Protein AF-A0A963ZUI2-F1 (afdb_monomer_lite)

Sequence (153 aa):
MGLMIVPIVAVEQRKKSKARKFQANFLKLAAERQLKIVQCDKWRFHAIGLDPAAKKLFYLKDKNGQQQEALIDLTKVKSCKAVNINRTAAENRKIIDRLALAFTTGEQAEKERQLEFYNAQEYPSLTEELGLLDKWQKLVSEQLKTASGVKSK

Secondary structure (DSSP, 8-state):
-------THHHHHHHHHHHHHHHHHHHHHHHHTT---SEEEEETTEEEEEETTTTEEEEEEEETTEEEEEEEETTSEEEEEEEEEEEE-GGG-EEEEEEEEEEEESSTT---EEEEEEETTT-S---SHHHHHHHHHHHHHHHHHHHH-S---

Structure (mmCIF, N/CA/C/O backbone):
data_AF-A0A963ZUI2-F1
#
_entry.id   AF-A0A963ZUI2-F1
#
loop_
_atom_site.group_PDB
_atom_site.id
_atom_site.type_symbol
_atom_site.label_atom_id
_atom_site.label_alt_id
_atom_site.label_comp_id
_atom_site.label_asym_id
_atom_site.label_entity_id
_atom_site.label_seq_id
_atom_site.pdbx_PDB_ins_code
_atom_site.Cartn_x
_atom_site.Cartn_y
_atom_site.Cartn_z
_atom_site.occupancy
_atom_site.B_iso_or_equiv
_atom_site.auth_seq_id
_atom_site.auth_comp_id
_atom_site.auth_asym_id
_atom_site.auth_atom_id
_atom_site.pdbx_PDB_model_num
ATOM 1 N N . MET A 1 1 ? 12.374 -28.700 -42.439 1.00 45.69 1 MET A N 1
ATOM 2 C CA . MET A 1 1 ? 12.344 -27.368 -41.795 1.00 45.69 1 MET A CA 1
ATOM 3 C C . MET A 1 1 ? 10.946 -27.146 -41.226 1.00 45.69 1 MET A C 1
ATOM 5 O O . MET A 1 1 ? 10.044 -26.817 -41.982 1.00 45.69 1 MET A O 1
ATOM 9 N N . GLY A 1 2 ? 10.721 -27.446 -39.943 1.00 53.62 2 GLY A N 1
ATOM 10 C CA . GLY A 1 2 ? 9.409 -27.284 -39.304 1.00 53.62 2 GLY A CA 1
ATOM 11 C C . GLY A 1 2 ? 9.240 -25.871 -38.749 1.00 53.62 2 GLY A C 1
ATOM 12 O O . GLY A 1 2 ? 9.974 -25.478 -37.847 1.00 53.62 2 GLY A O 1
ATOM 13 N N . LEU A 1 3 ? 8.286 -25.109 -39.282 1.00 51.53 3 LEU A N 1
ATOM 14 C CA . LEU A 1 3 ? 7.872 -23.814 -38.738 1.00 51.53 3 LEU A CA 1
ATOM 15 C C . LEU A 1 3 ? 6.975 -24.048 -37.514 1.00 51.53 3 LEU A C 1
ATOM 17 O O . LEU A 1 3 ? 5.794 -24.356 -37.651 1.00 51.53 3 LEU A O 1
ATOM 21 N N . MET A 1 4 ? 7.523 -23.899 -36.306 1.00 52.53 4 MET A N 1
ATOM 22 C CA . MET A 1 4 ? 6.710 -23.801 -35.091 1.00 52.53 4 MET A CA 1
ATOM 23 C C . MET A 1 4 ? 6.131 -22.388 -34.972 1.00 52.53 4 MET A C 1
ATOM 25 O O . MET A 1 4 ? 6.731 -21.499 -34.371 1.00 52.53 4 MET A O 1
ATOM 29 N N . ILE A 1 5 ? 4.941 -22.181 -35.535 1.00 58.47 5 ILE A N 1
ATOM 30 C CA . ILE A 1 5 ? 4.130 -20.990 -35.271 1.00 58.47 5 ILE A CA 1
ATOM 31 C C . ILE A 1 5 ? 3.422 -21.226 -33.935 1.00 58.47 5 ILE A C 1
ATOM 33 O O . ILE A 1 5 ? 2.363 -21.847 -33.874 1.00 58.47 5 ILE A O 1
ATOM 37 N N . VAL A 1 6 ? 4.027 -20.779 -32.833 1.00 58.50 6 VAL A N 1
ATOM 38 C CA . VAL A 1 6 ? 3.338 -20.763 -31.536 1.00 58.50 6 VAL A CA 1
ATOM 39 C C . VAL A 1 6 ? 2.168 -19.777 -31.652 1.00 58.50 6 VAL A C 1
ATOM 41 O O . VAL A 1 6 ? 2.405 -18.601 -31.938 1.00 58.50 6 VAL A O 1
ATOM 44 N N . PRO A 1 7 ? 0.906 -20.198 -31.446 1.00 57.34 7 PRO A N 1
ATOM 45 C CA . PRO A 1 7 ? -0.223 -19.305 -31.621 1.00 57.34 7 PRO A CA 1
ATOM 46 C C . PRO A 1 7 ? -0.192 -18.258 -30.507 1.00 57.34 7 PRO A C 1
ATOM 48 O O . PRO A 1 7 ? -0.258 -18.579 -29.318 1.00 57.34 7 PRO A O 1
ATOM 51 N N . ILE A 1 8 ? -0.129 -16.988 -30.905 1.00 58.56 8 ILE A N 1
ATOM 52 C CA . ILE A 1 8 ? -0.158 -15.792 -30.042 1.00 58.56 8 ILE A CA 1
ATOM 53 C C . ILE A 1 8 ? -1.315 -15.861 -29.017 1.00 58.56 8 ILE A C 1
ATOM 55 O O . ILE A 1 8 ? -1.199 -15.385 -27.887 1.00 58.56 8 ILE A O 1
ATOM 59 N N . VAL A 1 9 ? -2.388 -16.578 -29.362 1.00 56.22 9 VAL A N 1
ATOM 60 C CA . VAL A 1 9 ? -3.570 -16.852 -28.532 1.00 56.22 9 VAL A CA 1
ATOM 61 C C . VAL A 1 9 ? -3.236 -17.522 -27.183 1.00 56.22 9 VAL A C 1
ATOM 63 O O . VAL A 1 9 ? -3.869 -17.223 -26.168 1.00 56.22 9 VAL A O 1
ATOM 66 N N . ALA A 1 10 ? -2.214 -18.385 -27.112 1.00 56.34 10 ALA A N 1
ATOM 67 C CA . ALA A 1 10 ? -1.871 -19.106 -25.879 1.00 56.34 10 ALA A CA 1
ATOM 68 C C . ALA A 1 10 ? -1.250 -18.198 -24.798 1.00 56.34 10 ALA A C 1
ATOM 70 O O . ALA A 1 10 ? -1.402 -18.448 -23.597 1.00 56.34 10 ALA A O 1
ATOM 71 N N . VAL A 1 11 ? -0.565 -17.123 -25.199 1.00 58.69 11 VAL A N 1
ATOM 72 C CA . VAL A 1 11 ? 0.079 -16.180 -24.269 1.00 58.69 11 VAL A CA 1
ATOM 73 C C . VAL A 1 11 ? -0.968 -15.314 -23.565 1.00 58.69 11 VAL A C 1
ATOM 75 O O . VAL A 1 11 ? -0.862 -15.068 -22.360 1.00 58.69 11 VAL A O 1
ATOM 78 N N . GLU A 1 12 ? -2.019 -14.904 -24.274 1.00 55.28 12 GLU A N 1
ATOM 79 C CA . GLU A 1 12 ? -3.083 -14.073 -23.705 1.00 55.28 12 GLU A CA 1
ATOM 80 C C . GLU A 1 12 ? -3.934 -14.816 -22.673 1.00 55.28 12 GLU A C 1
ATOM 82 O O . GLU A 1 12 ? -4.252 -14.272 -21.610 1.00 55.28 12 GLU A O 1
ATOM 87 N N . GLN A 1 13 ? -4.256 -16.086 -22.935 1.00 58.03 13 GLN A N 1
ATOM 88 C CA . GLN A 1 13 ? -5.009 -16.916 -21.991 1.00 58.03 13 GLN A CA 1
ATOM 89 C C . GLN A 1 13 ? -4.223 -17.153 -20.695 1.00 58.03 13 GLN A C 1
ATOM 91 O O . GLN A 1 13 ? -4.776 -17.051 -19.596 1.00 58.03 13 GLN A O 1
ATOM 96 N N . ARG A 1 14 ? -2.906 -17.381 -20.799 1.00 58.38 14 ARG A N 1
ATOM 97 C CA . ARG A 1 14 ? -2.018 -17.539 -19.635 1.00 58.38 14 ARG A CA 1
ATOM 98 C C . ARG A 1 14 ? -1.924 -16.258 -18.805 1.00 58.38 14 ARG A C 1
ATOM 100 O O . ARG A 1 14 ? -1.975 -16.337 -17.578 1.00 58.38 14 ARG A O 1
ATOM 107 N N . LYS A 1 15 ? -1.839 -15.082 -19.443 1.00 59.50 15 LYS A N 1
ATOM 108 C CA . LYS A 1 15 ? -1.843 -13.776 -18.754 1.00 59.50 15 LYS A CA 1
ATOM 109 C C . LYS A 1 15 ? -3.156 -13.539 -18.001 1.00 59.50 15 LYS A C 1
ATOM 111 O O . LYS A 1 15 ? -3.123 -13.216 -16.814 1.00 59.50 15 LYS A O 1
ATOM 116 N N . LYS A 1 16 ? -4.303 -13.789 -18.646 1.00 61.75 16 LYS A N 1
ATOM 117 C CA . LYS A 1 16 ? -5.635 -13.680 -18.021 1.00 61.75 16 LYS A CA 1
ATOM 118 C C . LYS A 1 16 ? -5.798 -14.665 -16.855 1.00 61.75 16 LYS A C 1
ATOM 120 O O . LYS A 1 16 ? -6.296 -14.279 -15.803 1.00 61.75 16 LYS A O 1
ATOM 125 N N . SER A 1 17 ? -5.325 -15.905 -16.998 1.00 72.62 17 SER A N 1
ATOM 126 C CA . SER A 1 17 ? -5.356 -16.911 -15.925 1.00 72.62 17 SER A CA 1
ATOM 127 C C . SER A 1 17 ? -4.494 -16.504 -14.724 1.00 72.62 17 SER A C 1
ATOM 129 O O . SER A 1 17 ? -4.976 -16.527 -13.595 1.00 72.62 17 SER A O 1
ATOM 131 N N . LYS A 1 18 ? -3.252 -16.045 -14.945 1.00 71.44 18 LYS A N 1
ATOM 132 C CA . LYS A 1 18 ? -2.377 -15.548 -13.866 1.00 71.44 18 LYS A CA 1
ATOM 133 C C . LYS A 1 18 ? -2.972 -14.335 -13.153 1.00 71.44 18 LYS A C 1
ATOM 135 O O . LYS A 1 18 ? -2.933 -14.268 -11.928 1.00 71.44 18 LYS A O 1
ATOM 140 N N . ALA A 1 19 ? -3.551 -13.396 -13.902 1.00 74.56 19 ALA A N 1
ATOM 141 C CA . ALA A 1 19 ? -4.159 -12.210 -13.317 1.00 74.56 19 ALA A CA 1
ATOM 142 C C . ALA A 1 19 ? -5.341 -12.555 -12.399 1.00 74.56 19 ALA A C 1
ATOM 144 O O . ALA A 1 19 ? -5.376 -12.064 -11.270 1.00 74.56 19 ALA A O 1
ATOM 145 N N . ARG A 1 20 ? -6.231 -13.450 -12.856 1.00 79.44 20 ARG A N 1
ATOM 146 C CA . ARG A 1 20 ? -7.362 -13.971 -12.072 1.00 79.44 20 ARG A CA 1
ATOM 147 C C . ARG A 1 20 ? -6.900 -14.766 -10.852 1.00 79.44 20 ARG A C 1
ATOM 149 O O . ARG A 1 20 ? -7.447 -14.570 -9.777 1.00 79.44 20 ARG A O 1
ATOM 156 N N . LYS A 1 21 ? -5.872 -15.614 -10.993 1.00 85.19 21 LYS A N 1
ATOM 157 C CA . LYS A 1 21 ? -5.296 -16.384 -9.875 1.00 85.19 21 LYS A CA 1
ATOM 158 C C . LYS A 1 21 ? -4.752 -15.477 -8.777 1.00 85.19 21 LYS A C 1
ATOM 160 O O . LYS A 1 21 ? -5.063 -15.696 -7.617 1.00 85.19 21 LYS A O 1
ATOM 165 N N . PHE A 1 22 ? -3.999 -14.441 -9.142 1.00 87.00 22 PHE A N 1
ATOM 166 C CA . PHE A 1 22 ? -3.496 -13.471 -8.170 1.00 87.00 22 PHE A CA 1
ATOM 167 C C . PHE A 1 22 ? -4.642 -12.742 -7.454 1.00 87.00 22 PHE A C 1
ATOM 169 O O . PHE A 1 22 ? -4.614 -12.611 -6.238 1.00 87.00 22 PHE A O 1
ATOM 176 N N . GLN A 1 23 ? -5.671 -12.299 -8.185 1.00 87.50 23 GLN A N 1
ATOM 177 C CA . GLN A 1 23 ? -6.818 -11.620 -7.575 1.00 87.50 23 GLN A CA 1
ATOM 178 C C . GLN A 1 23 ? -7.605 -12.554 -6.646 1.00 87.50 23 GLN A C 1
ATOM 180 O O . GLN A 1 23 ? -7.964 -12.158 -5.541 1.00 87.50 23 GLN A O 1
ATOM 185 N N . ALA A 1 24 ? -7.836 -13.799 -7.065 1.00 89.38 24 ALA A N 1
ATOM 186 C CA . ALA A 1 24 ? -8.474 -14.810 -6.230 1.00 89.38 24 ALA A CA 1
ATOM 187 C C . ALA A 1 24 ? -7.649 -15.095 -4.967 1.00 89.38 24 ALA A C 1
ATOM 189 O O . ALA A 1 24 ? -8.215 -15.173 -3.884 1.00 89.38 24 ALA A O 1
ATOM 190 N N . ASN A 1 25 ? -6.320 -15.184 -5.089 1.00 91.44 25 ASN A N 1
ATOM 191 C CA . ASN A 1 25 ? -5.417 -15.349 -3.952 1.00 91.44 25 ASN A CA 1
ATOM 192 C C . ASN A 1 25 ? -5.493 -14.153 -2.989 1.00 91.44 25 ASN A C 1
ATOM 194 O O . ASN A 1 25 ? -5.663 -14.341 -1.792 1.00 91.44 25 ASN A O 1
ATOM 198 N N . PHE A 1 26 ? -5.458 -12.925 -3.511 1.00 93.88 26 PHE A N 1
ATOM 199 C CA . PHE A 1 26 ? -5.607 -11.709 -2.711 1.00 93.88 26 PHE A CA 1
ATOM 200 C C . PHE A 1 26 ? -6.921 -11.693 -1.918 1.00 93.88 26 PHE A C 1
ATOM 202 O O . PHE A 1 26 ? -6.911 -11.471 -0.709 1.00 93.88 26 PHE A O 1
ATOM 209 N N . LEU A 1 27 ? -8.049 -11.972 -2.580 1.00 93.25 27 LEU A N 1
ATOM 210 C CA . LEU A 1 27 ? -9.358 -12.009 -1.923 1.00 93.25 27 LEU A CA 1
ATOM 211 C C . LEU A 1 27 ? -9.470 -13.166 -0.924 1.00 93.25 27 LEU A C 1
ATOM 213 O O . LEU A 1 27 ? -10.071 -12.989 0.132 1.00 93.25 27 LEU A O 1
ATOM 217 N N . LYS A 1 28 ? -8.865 -14.323 -1.220 1.00 94.12 28 LYS A N 1
ATOM 218 C CA . LYS A 1 28 ? -8.791 -15.460 -0.294 1.00 94.12 28 LYS A CA 1
ATOM 219 C C . LYS A 1 28 ? -8.043 -15.079 0.983 1.00 94.12 28 LYS A C 1
ATOM 221 O O . LYS A 1 28 ? -8.590 -15.258 2.063 1.00 94.12 28 LYS A O 1
ATOM 226 N N . LEU A 1 29 ? -6.849 -14.498 0.864 1.00 94.31 29 LEU A N 1
ATOM 227 C CA . LEU A 1 29 ? -6.044 -14.054 2.010 1.00 94.31 29 LEU A CA 1
ATOM 228 C C . LEU A 1 29 ? -6.759 -12.963 2.818 1.00 94.31 29 LEU A C 1
ATOM 230 O O . LEU A 1 29 ? -6.734 -12.972 4.048 1.00 94.31 29 LEU A O 1
ATOM 234 N N . ALA A 1 30 ? -7.454 -12.043 2.143 1.00 93.62 30 ALA A N 1
ATOM 235 C CA . ALA A 1 30 ? -8.279 -11.048 2.818 1.00 93.62 30 ALA A CA 1
ATOM 236 C C . ALA A 1 30 ? -9.429 -11.703 3.608 1.00 93.62 30 ALA A C 1
ATOM 238 O O . ALA A 1 30 ? -9.651 -11.361 4.770 1.00 93.62 30 ALA A O 1
ATOM 239 N N . ALA A 1 31 ? -10.118 -12.680 3.012 1.00 93.25 31 ALA A N 1
ATOM 240 C CA . ALA A 1 31 ? -11.209 -13.410 3.653 1.00 93.25 31 ALA A CA 1
ATOM 241 C C . ALA A 1 31 ? -10.732 -14.279 4.830 1.00 93.25 31 ALA A C 1
ATOM 243 O O . ALA A 1 31 ? -11.400 -14.319 5.861 1.00 93.25 31 ALA A O 1
ATOM 244 N N . GLU A 1 32 ? -9.556 -14.910 4.730 1.00 94.38 32 GLU A N 1
ATOM 245 C CA . GLU A 1 32 ? -8.907 -15.636 5.837 1.00 94.38 32 GLU A CA 1
ATOM 246 C C . GLU A 1 32 ? -8.630 -14.712 7.036 1.00 94.38 32 GLU A C 1
ATOM 248 O O . GLU A 1 32 ? -8.694 -15.134 8.190 1.00 94.38 32 GLU A O 1
ATOM 253 N N . ARG A 1 33 ? -8.410 -13.418 6.775 1.00 93.06 33 ARG A N 1
ATOM 254 C CA . ARG A 1 33 ? -8.271 -12.355 7.785 1.00 93.06 33 ARG A CA 1
ATOM 255 C C . ARG A 1 33 ? -9.604 -11.706 8.179 1.00 93.06 33 ARG A C 1
ATOM 257 O O . ARG A 1 33 ? -9.600 -10.674 8.850 1.00 93.06 33 ARG A O 1
ATOM 264 N N . GLN A 1 34 ? -10.723 -12.309 7.775 1.00 93.94 34 GLN A N 1
ATOM 265 C CA . GLN A 1 34 ? -12.095 -11.860 8.028 1.00 93.94 34 GLN A CA 1
ATOM 266 C C . GLN A 1 34 ? -12.401 -10.459 7.476 1.00 93.94 34 GLN A C 1
ATOM 268 O O . GLN A 1 34 ? -13.236 -9.738 8.021 1.00 93.94 34 GLN A O 1
ATOM 273 N N . LEU A 1 35 ? -11.729 -10.063 6.392 1.00 93.62 35 LEU A N 1
ATOM 274 C CA . LEU A 1 35 ? -11.964 -8.788 5.721 1.00 93.62 35 LEU A CA 1
ATOM 275 C C . LEU A 1 35 ? -12.971 -8.944 4.586 1.00 93.62 35 LEU A C 1
ATOM 277 O O . LEU A 1 35 ? -12.898 -9.876 3.783 1.00 93.62 35 LEU A O 1
ATOM 281 N N . LYS A 1 36 ? -13.864 -7.965 4.474 1.00 93.94 36 LYS A N 1
ATOM 282 C CA . LYS A 1 36 ? -14.781 -7.781 3.352 1.00 93.94 36 LYS A CA 1
ATOM 283 C C . LYS A 1 36 ? -14.278 -6.619 2.507 1.00 93.94 36 LYS A C 1
ATOM 285 O O . LYS A 1 36 ? -14.618 -5.463 2.737 1.00 93.94 36 LYS A O 1
ATOM 290 N N . ILE A 1 37 ? -13.433 -6.935 1.531 1.00 93.38 37 ILE A N 1
ATOM 291 C CA . ILE A 1 37 ? -12.862 -5.927 0.637 1.00 93.38 37 ILE A CA 1
ATOM 292 C C . ILE A 1 37 ? -13.966 -5.348 -0.257 1.00 93.38 37 ILE A C 1
ATOM 294 O O . ILE A 1 37 ? -14.535 -6.060 -1.081 1.00 93.38 37 ILE A O 1
ATOM 298 N N . VAL A 1 38 ? -14.256 -4.057 -0.088 1.00 93.56 38 VAL A N 1
ATOM 299 C CA . VAL A 1 38 ? -15.272 -3.316 -0.860 1.00 93.56 38 VAL A CA 1
ATOM 300 C C . VAL A 1 38 ? -14.643 -2.604 -2.052 1.00 93.56 38 VAL A C 1
ATOM 302 O O . VAL A 1 38 ? -15.224 -2.564 -3.132 1.00 93.56 38 VAL A O 1
ATOM 305 N N . GLN A 1 39 ? -13.445 -2.051 -1.868 1.00 93.44 39 GLN A N 1
ATOM 306 C CA . GLN A 1 39 ? -12.676 -1.422 -2.940 1.00 93.44 39 GLN A CA 1
ATOM 307 C C . GLN A 1 39 ? -11.328 -2.114 -3.046 1.00 93.44 39 GLN A C 1
ATOM 309 O O . GLN A 1 39 ? -10.674 -2.328 -2.027 1.00 93.44 39 GLN A O 1
ATOM 314 N N . CYS A 1 40 ? -10.906 -2.454 -4.260 1.00 94.81 40 CYS A N 1
ATOM 315 C CA . CYS A 1 40 ? -9.595 -3.036 -4.505 1.00 94.81 40 CYS A CA 1
ATOM 316 C C . CYS A 1 40 ? -9.005 -2.539 -5.816 1.00 94.81 40 CYS A C 1
ATOM 318 O O . CYS A 1 40 ? -9.723 -2.363 -6.798 1.00 94.81 40 CYS A O 1
ATOM 320 N N . ASP A 1 41 ? -7.685 -2.421 -5.842 1.00 94.81 41 ASP A N 1
ATOM 321 C CA . ASP A 1 41 ? -6.928 -2.240 -7.069 1.00 94.81 41 ASP A CA 1
ATOM 322 C C . ASP A 1 41 ? -5.734 -3.186 -7.092 1.00 94.81 41 ASP A C 1
ATOM 324 O O . ASP A 1 41 ? -5.218 -3.620 -6.058 1.00 94.81 41 ASP A O 1
ATOM 328 N N . LYS A 1 42 ? -5.288 -3.490 -8.307 1.00 92.69 42 LYS A N 1
ATOM 329 C CA . LYS A 1 42 ? -4.136 -4.336 -8.575 1.00 92.69 42 LYS A CA 1
ATOM 330 C C . LYS A 1 42 ? -3.251 -3.656 -9.604 1.00 92.69 42 LYS A C 1
ATOM 332 O O . LYS A 1 42 ? -3.746 -3.231 -10.640 1.00 92.69 42 LYS A O 1
ATOM 337 N N . TRP A 1 43 ? -1.945 -3.681 -9.372 1.00 91.56 43 TRP A N 1
ATOM 338 C CA . TRP A 1 43 ? -0.947 -3.253 -10.344 1.00 91.56 43 TRP A CA 1
ATOM 339 C C . TRP A 1 43 ? 0.273 -4.167 -10.259 1.00 91.56 43 TRP A C 1
ATOM 341 O O . TRP A 1 43 ? 0.799 -4.440 -9.183 1.00 91.56 43 TRP A O 1
ATOM 351 N N . ARG A 1 44 ? 0.742 -4.671 -11.405 1.00 87.06 44 ARG A N 1
ATOM 352 C CA . ARG A 1 44 ? 1.905 -5.576 -11.499 1.00 87.06 44 ARG A CA 1
ATOM 353 C C . ARG A 1 44 ? 1.782 -6.790 -10.557 1.00 87.06 44 ARG A C 1
ATOM 355 O O . ARG A 1 44 ? 0.980 -7.690 -10.812 1.00 87.06 44 ARG A O 1
ATOM 362 N N . PHE A 1 45 ? 2.584 -6.793 -9.495 1.00 90.31 45 PHE A N 1
ATOM 363 C CA . PHE A 1 45 ? 2.710 -7.819 -8.462 1.00 90.31 45 PHE A CA 1
ATOM 364 C C . PHE A 1 45 ? 2.075 -7.388 -7.135 1.00 90.31 45 PHE A C 1
ATOM 366 O O . PHE A 1 45 ? 2.260 -8.052 -6.123 1.00 90.31 45 PHE A O 1
ATOM 373 N N . HIS A 1 46 ? 1.348 -6.274 -7.133 1.00 94.06 46 HIS A N 1
ATOM 374 C CA . HIS A 1 46 ? 0.755 -5.664 -5.957 1.00 94.06 46 HIS A CA 1
ATOM 375 C C . HIS A 1 46 ? -0.769 -5.670 -6.042 1.00 94.06 46 HIS A C 1
ATOM 377 O O . HIS A 1 46 ? -1.351 -5.543 -7.123 1.00 94.06 46 HIS A O 1
ATOM 383 N N . ALA A 1 47 ? -1.412 -5.780 -4.889 1.00 95.69 47 ALA A N 1
ATOM 384 C CA . ALA A 1 47 ? -2.808 -5.434 -4.699 1.00 95.69 47 ALA A CA 1
ATOM 385 C C . ALA A 1 47 ? -2.996 -4.724 -3.370 1.00 95.69 47 ALA A C 1
ATOM 387 O O . ALA A 1 47 ? -2.278 -4.966 -2.399 1.00 95.69 47 ALA A O 1
ATOM 388 N N . ILE A 1 48 ? -4.009 -3.873 -3.341 1.00 97.38 48 ILE A N 1
ATOM 389 C CA . ILE A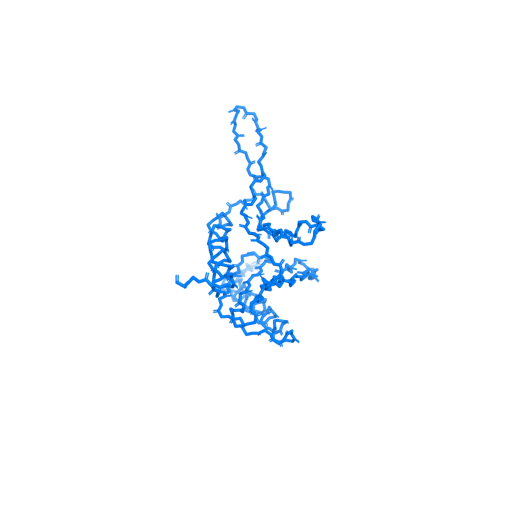 1 48 ? -4.460 -3.186 -2.146 1.00 97.38 48 ILE A CA 1
ATOM 390 C C . ILE A 1 48 ? -5.984 -3.223 -2.105 1.00 97.38 48 ILE A C 1
ATOM 392 O O . ILE A 1 48 ? -6.651 -3.198 -3.142 1.00 97.38 48 ILE A O 1
ATOM 396 N N . GLY A 1 49 ? -6.537 -3.322 -0.905 1.00 96.81 49 GLY A N 1
ATOM 397 C CA . GLY A 1 49 ? -7.969 -3.422 -0.697 1.00 96.81 49 GLY A CA 1
ATOM 398 C C . GLY A 1 49 ? -8.398 -2.774 0.605 1.00 96.81 49 GLY A C 1
ATOM 399 O O . GLY A 1 49 ? -7.711 -2.890 1.618 1.00 96.81 49 GLY A O 1
ATOM 400 N N . LEU A 1 50 ? -9.547 -2.107 0.570 1.00 96.56 50 LEU A N 1
ATOM 401 C CA . LEU A 1 50 ? -10.181 -1.480 1.721 1.00 96.56 50 LEU A CA 1
ATOM 402 C C . LEU A 1 50 ? -11.388 -2.299 2.170 1.00 96.56 50 LEU A C 1
ATOM 404 O O . LEU A 1 50 ? -12.294 -2.566 1.378 1.00 96.56 50 LEU A O 1
ATOM 408 N N . ASP A 1 51 ? -11.435 -2.578 3.466 1.00 95.56 51 ASP A N 1
ATOM 409 C CA . ASP A 1 51 ? -12.662 -2.887 4.187 1.00 95.56 51 ASP A CA 1
ATOM 410 C C . ASP A 1 51 ? -13.078 -1.645 5.007 1.00 95.56 51 ASP A C 1
ATOM 412 O O . ASP A 1 51 ? -12.481 -1.372 6.058 1.00 95.56 51 ASP A O 1
ATOM 416 N N . PRO A 1 52 ? -14.061 -0.853 4.534 1.00 91.88 52 PRO A N 1
ATOM 417 C CA . PRO A 1 52 ? -14.504 0.353 5.228 1.00 91.88 52 PRO A CA 1
ATOM 418 C C . PRO A 1 52 ? -15.250 0.030 6.528 1.00 91.88 52 PRO A C 1
ATOM 420 O O . PRO A 1 52 ? -15.180 0.807 7.478 1.00 91.88 52 PRO A O 1
ATOM 423 N N . ALA A 1 53 ? -15.928 -1.121 6.602 1.00 91.38 53 ALA A N 1
ATOM 424 C CA . ALA A 1 53 ? -16.682 -1.521 7.785 1.00 91.38 53 ALA A CA 1
ATOM 425 C C . ALA A 1 53 ? -15.733 -1.909 8.926 1.00 91.38 53 ALA A C 1
ATOM 427 O O . ALA A 1 53 ? -15.893 -1.446 10.055 1.00 91.38 53 ALA A O 1
ATOM 428 N N . ALA A 1 54 ? -14.700 -2.697 8.618 1.00 92.69 54 ALA A N 1
ATOM 429 C CA . ALA A 1 54 ? -13.664 -3.069 9.579 1.00 92.69 54 ALA A CA 1
ATOM 430 C C . ALA A 1 54 ? -12.592 -1.982 9.776 1.00 92.69 54 ALA A C 1
ATOM 432 O O . ALA A 1 54 ? -11.717 -2.156 10.625 1.00 92.69 54 ALA A O 1
ATOM 433 N N . LYS A 1 55 ? -12.630 -0.891 8.993 1.00 93.50 55 LYS A N 1
ATOM 434 C CA . LYS A 1 55 ? -11.612 0.175 8.948 1.00 93.50 55 LYS A CA 1
ATOM 435 C C . LYS A 1 55 ? -10.197 -0.385 8.773 1.00 93.50 55 LYS A C 1
ATOM 437 O O . LYS A 1 55 ? -9.256 0.020 9.455 1.00 93.50 55 LYS A O 1
ATOM 442 N N . LYS A 1 56 ? -10.041 -1.338 7.853 1.00 95.06 56 LYS A N 1
ATOM 443 C CA . LYS A 1 56 ? -8.771 -2.027 7.598 1.00 95.06 56 LYS A CA 1
ATOM 444 C C . LYS A 1 56 ? -8.385 -1.945 6.133 1.00 95.06 56 LYS A C 1
ATOM 446 O O . LYS A 1 56 ? -9.218 -2.082 5.241 1.00 95.06 56 LYS A O 1
ATOM 451 N N . LEU A 1 57 ? -7.093 -1.759 5.905 1.00 96.38 57 LEU A N 1
ATOM 452 C CA . LEU A 1 57 ? -6.475 -1.779 4.588 1.00 96.38 57 LEU A CA 1
ATOM 453 C C . LEU A 1 57 ? -5.581 -3.012 4.493 1.00 96.38 57 LEU A C 1
ATOM 455 O O . LEU A 1 57 ? -4.702 -3.212 5.335 1.00 96.38 57 LEU A O 1
ATOM 459 N N . PHE A 1 58 ? -5.807 -3.833 3.479 1.00 97.31 58 PHE A N 1
ATOM 460 C CA . PHE A 1 58 ? -5.005 -5.012 3.197 1.00 97.31 58 PHE A CA 1
ATOM 461 C C . PHE A 1 58 ? -4.167 -4.784 1.949 1.00 97.31 58 PHE A C 1
ATOM 463 O O . PHE A 1 58 ? -4.660 -4.271 0.948 1.00 97.31 58 PHE A O 1
ATOM 470 N N . TYR A 1 59 ? -2.903 -5.173 2.014 1.00 97.25 59 TYR A N 1
ATOM 471 C CA . TYR A 1 59 ? -1.949 -5.051 0.928 1.00 97.25 59 TYR A CA 1
ATOM 472 C C . TYR A 1 59 ? -1.205 -6.367 0.738 1.00 97.25 59 TYR A C 1
ATOM 474 O O . TYR A 1 59 ? -0.827 -7.022 1.710 1.00 97.25 59 TYR A O 1
ATOM 482 N N . LEU A 1 60 ? -0.965 -6.714 -0.522 1.00 96.12 60 LEU A N 1
ATOM 483 C CA . LEU A 1 60 ? -0.212 -7.888 -0.934 1.00 96.12 60 LEU A CA 1
ATOM 484 C C . LEU A 1 60 ? 0.783 -7.498 -2.024 1.00 96.12 60 LEU A C 1
ATOM 486 O O . LEU A 1 60 ? 0.385 -6.944 -3.045 1.00 96.12 60 LEU A O 1
ATOM 490 N N . LYS A 1 61 ? 2.048 -7.869 -1.844 1.00 94.31 61 LYS A N 1
ATOM 491 C CA . LYS A 1 61 ? 3.082 -7.939 -2.882 1.00 94.31 61 LYS A CA 1
ATOM 492 C C . LYS A 1 61 ? 3.416 -9.412 -3.094 1.00 94.31 61 LYS A C 1
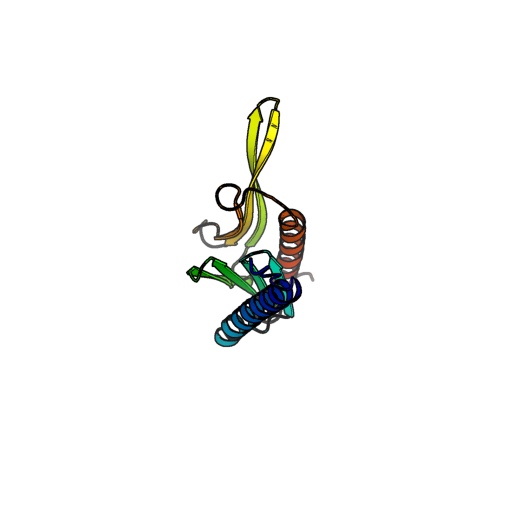ATOM 494 O O . LYS A 1 61 ? 3.911 -10.044 -2.175 1.00 94.31 61 LYS A O 1
ATOM 499 N N . ASP A 1 62 ? 3.153 -9.966 -4.270 1.00 91.56 62 ASP A N 1
ATOM 500 C CA . ASP A 1 62 ? 3.558 -11.330 -4.637 1.00 91.56 62 ASP A CA 1
ATOM 501 C C . ASP A 1 62 ? 4.405 -11.283 -5.907 1.00 91.56 62 ASP A C 1
ATOM 503 O O . ASP A 1 62 ? 3.894 -11.192 -7.029 1.00 91.56 62 ASP A O 1
ATOM 507 N N . LYS A 1 63 ? 5.724 -11.310 -5.708 1.00 87.75 63 LYS A N 1
ATOM 508 C CA . LYS A 1 63 ? 6.716 -11.293 -6.782 1.00 87.75 63 LYS A CA 1
ATOM 509 C C . LYS A 1 63 ? 7.454 -12.624 -6.783 1.00 87.75 63 LYS A C 1
ATOM 511 O O . LYS A 1 63 ? 8.156 -12.951 -5.833 1.00 87.75 63 LYS A O 1
ATOM 516 N N . ASN A 1 64 ? 7.328 -13.377 -7.875 1.00 85.00 64 ASN A N 1
ATOM 517 C CA . ASN A 1 64 ? 8.002 -14.667 -8.068 1.00 85.00 64 ASN A CA 1
ATOM 518 C C . ASN A 1 64 ? 7.781 -15.673 -6.914 1.00 85.00 64 ASN A C 1
ATOM 520 O O . ASN A 1 64 ? 8.686 -16.436 -6.588 1.00 85.00 64 ASN A O 1
ATOM 524 N N . GLY A 1 65 ? 6.592 -15.677 -6.297 1.00 82.88 65 GLY A N 1
ATOM 525 C CA . GLY A 1 65 ? 6.255 -16.576 -5.189 1.00 82.88 65 GLY A CA 1
ATOM 526 C C . GLY A 1 65 ? 6.710 -16.084 -3.814 1.00 82.88 65 GLY A C 1
ATOM 527 O O . GLY A 1 65 ? 6.429 -16.739 -2.815 1.00 82.88 65 GLY A O 1
ATOM 528 N N . GLN A 1 66 ? 7.381 -14.931 -3.735 1.00 87.75 66 GLN A N 1
ATOM 529 C CA . GLN A 1 66 ? 7.623 -14.249 -2.469 1.00 87.75 66 GLN A CA 1
ATOM 530 C C . GLN A 1 66 ? 6.444 -13.333 -2.163 1.00 87.75 66 GLN A C 1
ATOM 532 O O . GLN A 1 66 ? 6.309 -12.252 -2.745 1.00 87.75 66 GLN A O 1
ATOM 537 N N . GLN A 1 67 ? 5.597 -13.790 -1.243 1.00 91.44 67 GLN A N 1
ATOM 538 C CA . GLN A 1 67 ? 4.449 -13.041 -0.756 1.00 91.44 67 GLN A CA 1
ATOM 539 C C . GLN A 1 67 ? 4.843 -12.186 0.451 1.00 91.44 67 GLN A C 1
ATOM 541 O O . GLN A 1 67 ? 5.388 -12.680 1.436 1.00 91.44 67 GLN A O 1
ATOM 546 N N . GLN A 1 68 ? 4.541 -10.895 0.375 1.00 93.06 68 GLN A N 1
ATOM 547 C CA . GLN A 1 68 ? 4.626 -9.951 1.479 1.00 93.06 68 GLN A CA 1
ATOM 548 C C . GLN A 1 68 ? 3.252 -9.331 1.678 1.00 93.06 68 GLN A C 1
ATOM 550 O O . GLN A 1 68 ? 2.677 -8.744 0.760 1.00 93.06 68 GLN A O 1
ATOM 555 N N . GLU A 1 69 ? 2.733 -9.454 2.889 1.00 94.69 69 GLU A N 1
ATOM 556 C CA . GLU A 1 69 ? 1.425 -8.940 3.263 1.00 94.69 69 GLU A CA 1
ATOM 557 C C . GLU A 1 69 ? 1.571 -7.806 4.268 1.00 94.69 69 GLU A C 1
ATOM 559 O O . GLU A 1 69 ? 2.432 -7.838 5.149 1.00 94.69 69 GLU A O 1
ATOM 564 N N . ALA A 1 70 ? 0.684 -6.824 4.173 1.00 94.19 70 ALA A N 1
ATOM 565 C CA . ALA A 1 70 ? 0.552 -5.794 5.185 1.00 94.19 70 ALA A CA 1
ATOM 566 C C . ALA A 1 70 ? -0.922 -5.559 5.506 1.00 94.19 70 ALA A C 1
ATOM 568 O O . ALA A 1 70 ? -1.766 -5.428 4.620 1.00 94.19 70 ALA A O 1
ATOM 569 N N . LEU A 1 71 ? -1.215 -5.489 6.803 1.00 94.88 71 LEU A N 1
ATOM 570 C CA . LEU A 1 71 ? -2.524 -5.131 7.326 1.00 94.88 71 LEU A CA 1
ATOM 571 C C . LEU A 1 71 ? -2.390 -3.837 8.126 1.00 94.88 71 LEU A C 1
ATOM 573 O O . LEU A 1 71 ? -1.652 -3.780 9.117 1.00 94.88 71 LEU A O 1
ATOM 577 N N . ILE A 1 72 ? -3.089 -2.798 7.680 1.00 93.31 72 ILE A N 1
ATOM 578 C CA . ILE A 1 72 ? -3.114 -1.491 8.333 1.00 93.31 72 ILE A CA 1
ATOM 579 C C . ILE A 1 72 ? -4.483 -1.299 8.976 1.00 93.31 72 ILE A C 1
ATOM 581 O O . ILE A 1 72 ? -5.513 -1.345 8.304 1.00 93.31 72 ILE A O 1
ATOM 585 N N . ASP A 1 73 ? -4.478 -1.090 10.287 1.00 92.50 73 ASP A N 1
ATOM 586 C CA . ASP A 1 73 ? -5.660 -0.726 11.059 1.00 92.50 73 ASP A CA 1
ATOM 587 C C . ASP A 1 73 ? -5.828 0.796 11.021 1.00 92.50 73 ASP A C 1
ATOM 589 O O . ASP A 1 73 ? -5.064 1.527 11.656 1.00 92.50 73 ASP A O 1
ATOM 593 N N . LEU A 1 74 ? -6.813 1.275 10.258 1.00 92.19 74 LEU A N 1
ATOM 594 C CA . LEU A 1 74 ? -7.045 2.704 10.055 1.00 92.19 74 LEU A CA 1
ATOM 595 C C . LEU A 1 74 ? -7.553 3.395 11.326 1.00 92.19 74 LEU A C 1
ATOM 597 O O . LEU A 1 74 ? -7.474 4.615 11.410 1.00 92.19 74 LEU A O 1
ATOM 601 N N . THR A 1 75 ? -8.016 2.651 12.338 1.00 90.06 75 THR A N 1
ATOM 602 C CA . THR A 1 75 ? -8.405 3.239 13.633 1.00 90.06 75 THR A CA 1
ATOM 603 C C . THR A 1 75 ? -7.207 3.755 14.430 1.00 90.06 75 THR A C 1
ATOM 605 O O . THR A 1 75 ? -7.356 4.657 15.250 1.00 90.06 75 THR A O 1
ATOM 608 N N . LYS A 1 76 ? -6.010 3.216 14.164 1.00 88.81 76 LYS A N 1
ATOM 609 C CA . LYS A 1 76 ? -4.751 3.591 14.830 1.00 88.81 76 LYS A CA 1
ATOM 610 C C . LYS A 1 76 ? -3.930 4.607 14.034 1.00 88.81 76 LYS A C 1
ATOM 612 O O . LYS A 1 76 ? -2.906 5.098 14.516 1.00 88.81 76 LYS A O 1
ATOM 617 N N . VAL A 1 77 ? -4.352 4.903 12.806 1.00 90.19 77 VAL A N 1
ATOM 618 C CA . VAL A 1 77 ? -3.673 5.827 11.897 1.00 90.19 77 VAL A CA 1
ATOM 619 C C . VAL A 1 77 ? -4.163 7.249 12.158 1.00 90.19 77 VAL A C 1
ATOM 621 O O . VAL A 1 77 ? -5.357 7.521 12.118 1.00 90.19 77 VAL A O 1
ATOM 624 N N . LYS A 1 78 ? -3.228 8.176 12.382 1.00 88.50 78 LYS A N 1
ATOM 625 C CA . LYS A 1 78 ? -3.516 9.614 12.487 1.00 88.50 78 LYS A CA 1
ATOM 626 C C . LYS A 1 78 ? -3.554 10.291 11.124 1.00 88.50 78 LYS A C 1
ATOM 628 O O . LYS A 1 78 ? -4.415 11.129 10.879 1.00 88.50 78 LYS A O 1
ATOM 633 N N . SER A 1 79 ? -2.608 9.962 10.247 1.00 89.44 79 SER A N 1
ATOM 634 C CA . SER A 1 79 ? -2.544 10.557 8.913 1.00 89.44 79 SER A CA 1
ATOM 635 C C . SER A 1 79 ? -2.004 9.592 7.867 1.00 89.44 79 SER A C 1
ATOM 637 O O . SER A 1 79 ? -1.261 8.654 8.170 1.00 89.44 79 SER A O 1
ATOM 639 N N . CYS A 1 80 ? -2.394 9.856 6.623 1.00 92.75 80 CYS A N 1
ATOM 640 C CA . CYS A 1 80 ? -1.975 9.136 5.435 1.00 92.75 80 CYS A CA 1
ATOM 641 C C . CYS A 1 80 ? -1.460 10.144 4.401 1.00 92.75 80 CYS A C 1
ATOM 643 O O . CYS A 1 80 ? -2.130 11.143 4.127 1.00 92.75 80 CYS A O 1
ATOM 645 N N . LYS A 1 81 ? -0.275 9.902 3.836 1.00 94.00 81 LYS A N 1
ATOM 646 C CA . LYS A 1 81 ? 0.331 10.776 2.821 1.00 94.00 81 LYS A CA 1
ATOM 647 C C . LYS A 1 81 ? 0.954 9.967 1.690 1.00 94.00 81 LYS A C 1
ATOM 649 O O . LYS A 1 81 ? 1.512 8.892 1.911 1.00 94.00 81 LYS A O 1
ATOM 654 N N . ALA A 1 82 ? 0.898 10.524 0.487 1.00 94.56 82 ALA A N 1
ATOM 655 C CA . ALA A 1 82 ? 1.669 10.043 -0.646 1.00 94.56 82 ALA A CA 1
ATOM 656 C C . ALA A 1 82 ? 3.127 10.498 -0.489 1.00 94.56 82 ALA A C 1
ATOM 658 O O . ALA A 1 82 ? 3.400 11.687 -0.325 1.00 94.56 82 ALA A O 1
ATOM 659 N N . VAL A 1 83 ? 4.062 9.554 -0.524 1.00 94.06 83 VAL A N 1
ATOM 660 C CA . VAL A 1 83 ? 5.502 9.814 -0.489 1.00 94.06 83 VAL A CA 1
ATOM 661 C C . VAL A 1 83 ? 6.066 9.566 -1.878 1.00 94.06 83 VAL A C 1
ATOM 663 O O . VAL A 1 83 ? 5.9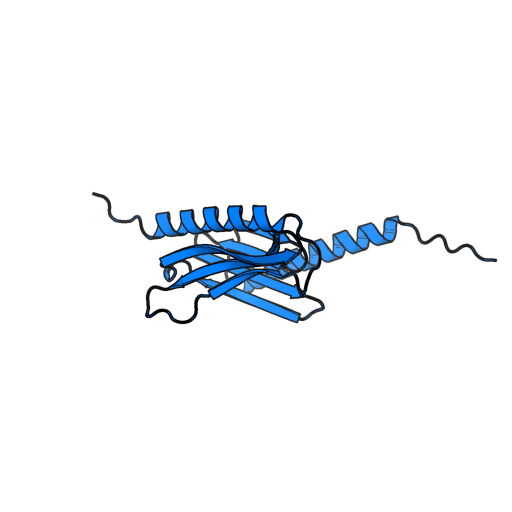35 8.470 -2.424 1.00 94.06 83 VAL A O 1
ATOM 666 N N . ASN A 1 84 ? 6.704 10.596 -2.430 1.00 93.00 84 ASN A N 1
ATOM 667 C CA . ASN A 1 84 ? 7.376 10.547 -3.719 1.00 93.00 84 ASN A CA 1
ATOM 668 C C . ASN A 1 84 ? 8.862 10.879 -3.531 1.00 93.00 84 ASN A C 1
ATOM 670 O O . ASN A 1 84 ? 9.227 12.035 -3.301 1.00 93.00 84 ASN A O 1
ATOM 674 N N . ILE A 1 85 ? 9.703 9.848 -3.593 1.00 91.62 85 ILE A N 1
ATOM 675 C CA . ILE A 1 85 ? 11.156 9.973 -3.497 1.00 91.62 85 ILE A CA 1
ATOM 676 C C . ILE A 1 85 ? 11.702 10.112 -4.912 1.00 91.62 85 ILE A C 1
ATOM 678 O O . ILE A 1 85 ? 11.525 9.222 -5.745 1.00 91.62 85 ILE A O 1
ATOM 682 N N . ASN A 1 86 ? 12.379 11.230 -5.157 1.00 91.12 86 ASN A N 1
ATOM 683 C CA . ASN A 1 86 ? 12.964 11.570 -6.445 1.00 91.12 86 ASN A CA 1
ATOM 684 C C . ASN A 1 86 ? 14.468 11.774 -6.307 1.00 91.12 86 ASN A C 1
ATOM 686 O O . ASN A 1 86 ? 14.926 12.314 -5.299 1.00 91.12 86 ASN A O 1
ATOM 690 N N . ARG A 1 87 ? 15.205 11.456 -7.367 1.00 87.12 87 ARG A N 1
ATOM 691 C CA . ARG A 1 87 ? 16.587 11.903 -7.556 1.00 87.12 87 ARG A CA 1
ATOM 692 C C . ARG A 1 87 ? 16.678 12.886 -8.711 1.00 87.12 87 ARG A C 1
ATOM 694 O O . ARG A 1 87 ? 15.907 12.818 -9.670 1.00 87.12 87 ARG A O 1
ATOM 701 N N . THR A 1 88 ? 17.645 13.787 -8.623 1.00 87.81 88 THR A N 1
ATOM 702 C CA . THR A 1 88 ? 18.003 14.678 -9.726 1.00 87.81 88 THR A CA 1
ATOM 703 C C . THR A 1 88 ? 19.074 13.992 -10.564 1.00 87.81 88 THR A C 1
ATOM 705 O O . THR A 1 88 ? 20.136 13.646 -10.051 1.00 87.81 88 THR A O 1
ATOM 708 N N . ALA A 1 89 ? 18.781 13.756 -11.838 1.00 82.00 89 ALA A N 1
ATOM 709 C CA . ALA A 1 89 ? 19.740 13.263 -12.817 1.00 82.00 89 ALA A CA 1
ATOM 710 C C . ALA A 1 89 ? 20.432 14.429 -13.544 1.00 82.00 89 ALA A C 1
ATOM 712 O O . ALA A 1 89 ? 20.158 15.601 -13.270 1.00 82.00 89 ALA A O 1
ATOM 713 N N . ALA A 1 90 ? 21.325 14.101 -14.482 1.00 79.81 90 ALA A N 1
ATOM 714 C CA . ALA A 1 90 ? 21.948 15.086 -15.360 1.00 79.81 90 ALA A CA 1
ATOM 715 C C . ALA A 1 90 ? 20.890 15.993 -16.021 1.00 79.81 90 ALA A C 1
ATOM 717 O O . ALA A 1 90 ? 19.764 15.566 -16.289 1.00 79.81 90 ALA A O 1
ATOM 718 N N . GLU A 1 91 ? 21.259 17.255 -16.253 1.00 82.19 91 GLU A N 1
ATOM 719 C CA . GLU A 1 91 ? 20.380 18.285 -16.830 1.00 82.19 91 GLU A CA 1
ATOM 720 C C . GLU A 1 91 ? 19.145 18.635 -15.972 1.00 82.19 91 GLU A C 1
ATOM 722 O O . GLU A 1 91 ? 18.100 19.006 -16.503 1.00 82.19 91 GLU A O 1
ATOM 727 N N . ASN A 1 92 ? 19.234 18.518 -14.640 1.00 79.62 92 ASN A N 1
ATOM 728 C CA . ASN A 1 92 ? 18.144 18.843 -13.702 1.00 79.62 92 ASN A CA 1
ATOM 729 C C . ASN A 1 92 ? 16.843 18.043 -13.916 1.00 79.62 92 ASN A C 1
ATOM 731 O O . ASN A 1 92 ? 15.776 18.431 -13.429 1.00 79.62 92 ASN A O 1
ATOM 735 N N . ARG A 1 93 ? 16.905 16.894 -14.598 1.00 81.75 93 ARG A N 1
ATOM 736 C CA . ARG A 1 93 ? 15.736 16.023 -14.774 1.00 81.75 93 ARG A CA 1
ATOM 737 C C . ARG A 1 93 ? 15.438 15.289 -13.467 1.00 81.75 93 ARG A C 1
ATOM 739 O O . ARG A 1 93 ? 16.295 14.584 -12.938 1.00 81.75 93 ARG A O 1
ATOM 746 N N . LYS A 1 94 ? 14.217 15.430 -12.945 1.00 82.94 94 LYS A N 1
ATOM 747 C CA . LYS A 1 94 ? 13.754 14.667 -11.775 1.00 82.94 94 LYS A CA 1
ATOM 748 C C . LYS A 1 94 ? 13.292 13.281 -12.212 1.00 82.94 94 LYS A C 1
ATOM 750 O O . LYS A 1 94 ? 12.418 13.165 -13.067 1.00 82.94 94 LYS A O 1
ATOM 755 N N . ILE A 1 95 ? 13.864 12.249 -11.605 1.00 86.06 95 ILE A N 1
ATOM 756 C CA . ILE A 1 95 ? 13.490 10.850 -11.817 1.00 86.06 95 ILE A CA 1
ATOM 757 C C . ILE A 1 95 ? 12.861 10.331 -10.530 1.00 86.06 95 ILE A C 1
ATOM 759 O O . ILE A 1 95 ? 13.450 10.458 -9.456 1.00 86.06 95 ILE A O 1
ATOM 763 N N . ILE A 1 96 ? 11.672 9.741 -10.650 1.00 90.25 96 ILE A N 1
ATOM 764 C CA . ILE A 1 96 ? 10.987 9.082 -9.537 1.00 90.25 96 ILE A CA 1
ATOM 765 C C . ILE A 1 96 ? 11.723 7.781 -9.232 1.00 90.25 96 ILE A C 1
ATOM 767 O O . ILE A 1 96 ? 11.802 6.898 -10.086 1.00 90.25 96 ILE A O 1
ATOM 771 N N . ASP A 1 97 ? 12.226 7.659 -8.007 1.00 90.88 97 ASP A N 1
ATOM 772 C CA . ASP A 1 97 ? 12.878 6.447 -7.514 1.00 90.88 97 ASP A CA 1
ATOM 773 C C . ASP A 1 97 ? 11.910 5.564 -6.737 1.00 90.88 97 ASP A C 1
ATOM 775 O O . ASP A 1 97 ? 11.952 4.343 -6.869 1.00 90.88 97 ASP A O 1
ATOM 779 N N . ARG A 1 98 ? 11.021 6.155 -5.932 1.00 94.19 98 ARG A N 1
ATOM 780 C CA . ARG A 1 98 ? 10.086 5.382 -5.110 1.00 94.19 98 ARG A CA 1
ATOM 781 C C . ARG A 1 98 ? 8.778 6.118 -4.884 1.00 94.19 98 ARG A C 1
ATOM 783 O O . ARG A 1 98 ? 8.772 7.305 -4.566 1.00 94.19 98 ARG A O 1
ATOM 790 N N . LEU A 1 99 ? 7.680 5.375 -4.974 1.00 94.75 99 LEU A N 1
ATOM 791 C CA . LEU A 1 99 ? 6.348 5.823 -4.582 1.00 94.75 99 LEU A CA 1
ATOM 792 C C . LEU A 1 99 ? 5.834 4.930 -3.466 1.00 94.75 99 LEU A C 1
ATOM 794 O O . LEU A 1 99 ? 5.871 3.703 -3.588 1.00 94.75 99 LEU A O 1
ATOM 798 N N . ALA A 1 100 ? 5.334 5.535 -2.396 1.00 95.44 100 ALA A N 1
ATOM 799 C CA . ALA A 1 100 ? 4.748 4.801 -1.288 1.00 95.44 100 ALA A CA 1
ATOM 800 C C . ALA A 1 100 ? 3.599 5.572 -0.640 1.00 95.44 100 ALA A C 1
ATOM 802 O O . ALA A 1 100 ? 3.591 6.801 -0.608 1.00 95.44 100 ALA A O 1
ATOM 803 N N . LEU A 1 101 ? 2.653 4.832 -0.075 1.00 95.56 101 LEU A N 1
ATOM 804 C CA . LEU A 1 101 ? 1.629 5.366 0.805 1.00 95.56 101 LEU A CA 1
ATOM 805 C C . LEU A 1 101 ? 2.105 5.210 2.250 1.00 95.56 101 LEU A C 1
ATOM 807 O O . LEU A 1 101 ? 2.298 4.087 2.717 1.00 95.56 101 LEU A O 1
ATOM 811 N N . ALA A 1 102 ? 2.340 6.328 2.932 1.00 94.44 102 ALA A N 1
ATOM 812 C CA . ALA A 1 102 ? 2.886 6.353 4.282 1.00 94.44 102 ALA A CA 1
ATOM 813 C C . ALA A 1 102 ? 1.805 6.644 5.324 1.00 94.44 102 ALA A C 1
ATOM 815 O O . ALA A 1 102 ? 0.967 7.531 5.135 1.00 94.44 102 ALA A O 1
ATOM 816 N N . PHE A 1 103 ? 1.867 5.921 6.439 1.00 92.56 103 PHE A N 1
ATOM 817 C CA . PHE A 1 103 ? 0.927 6.001 7.550 1.00 92.56 103 PHE A CA 1
ATOM 818 C C . PHE A 1 103 ? 1.659 6.366 8.834 1.00 92.56 103 PHE A C 1
ATOM 820 O O . PHE A 1 103 ? 2.647 5.720 9.196 1.00 92.56 103 PHE A O 1
ATOM 827 N N . THR A 1 104 ? 1.138 7.362 9.546 1.00 88.75 104 THR A N 1
ATOM 828 C CA . THR A 1 104 ? 1.631 7.724 10.880 1.00 88.75 104 THR A CA 1
ATOM 829 C C . THR A 1 104 ? 0.630 7.297 11.945 1.00 88.75 104 THR A C 1
ATOM 831 O O . THR A 1 104 ? -0.579 7.489 11.790 1.00 88.75 104 THR A O 1
ATOM 834 N N . THR A 1 105 ? 1.124 6.690 13.021 1.00 83.44 105 THR A N 1
ATOM 835 C CA . THR A 1 105 ? 0.328 6.254 14.173 1.00 83.44 105 THR A CA 1
ATOM 836 C C . THR A 1 105 ? 0.463 7.241 15.329 1.00 83.44 105 THR A C 1
ATOM 838 O O . THR A 1 105 ? 1.385 8.056 15.388 1.00 83.44 105 THR A O 1
ATOM 841 N N . GLY A 1 106 ? -0.524 7.231 16.227 1.00 66.25 106 GLY A N 1
ATOM 842 C CA . GLY A 1 106 ? -0.619 8.212 17.304 1.00 66.25 106 GLY A CA 1
ATOM 843 C C . GLY A 1 106 ? 0.322 8.015 18.481 1.00 66.25 106 GLY A C 1
ATOM 844 O O . GLY A 1 106 ? 0.633 9.006 19.145 1.00 66.25 106 GLY A O 1
ATOM 845 N N . GLU A 1 107 ? 0.765 6.783 18.700 1.00 59.50 107 GLU A N 1
ATOM 846 C CA . GLU A 1 107 ? 1.695 6.392 19.750 1.00 59.50 107 GLU A CA 1
ATOM 847 C C . GLU A 1 107 ? 3.122 6.506 19.197 1.00 59.50 107 GLU A C 1
ATOM 849 O O . GLU A 1 107 ? 3.577 5.712 18.379 1.00 59.50 107 GLU A O 1
ATOM 854 N N . GLN A 1 108 ? 3.785 7.596 19.584 1.00 53.00 108 GLN A N 1
ATOM 855 C CA . GLN A 1 108 ? 5.240 7.713 19.644 1.00 53.00 108 GLN A CA 1
ATOM 856 C C . GLN A 1 108 ? 6.024 7.303 18.388 1.00 53.00 108 GLN A C 1
ATOM 858 O O . GLN A 1 108 ? 6.935 6.499 18.494 1.00 53.00 108 GLN A O 1
ATOM 863 N N . ALA A 1 109 ? 5.718 7.878 17.216 1.00 52.75 109 ALA A N 1
ATOM 864 C CA . ALA A 1 109 ? 6.534 7.774 15.991 1.00 52.75 109 ALA A CA 1
ATOM 865 C C . ALA A 1 109 ? 7.077 6.356 15.687 1.00 52.75 109 ALA A C 1
ATOM 867 O O . ALA A 1 109 ? 8.126 6.207 15.053 1.00 52.75 109 ALA A O 1
ATOM 868 N N . GLU A 1 110 ? 6.384 5.311 16.150 1.00 51.78 110 GLU A N 1
ATOM 869 C CA . GLU A 1 110 ? 6.824 3.938 15.990 1.00 51.78 110 GLU A CA 1
ATOM 870 C C . GLU A 1 110 ? 6.616 3.577 14.528 1.00 51.78 110 GLU A C 1
ATOM 872 O O . GLU A 1 110 ? 5.513 3.258 14.092 1.00 51.78 110 GLU A O 1
ATOM 877 N N . LYS A 1 111 ? 7.716 3.678 13.778 1.00 62.34 111 LYS A N 1
ATOM 878 C CA . LYS A 1 111 ? 7.917 3.154 12.426 1.00 62.34 111 LYS A CA 1
ATOM 879 C C . LYS A 1 111 ? 6.767 3.515 11.487 1.00 62.34 111 LYS A C 1
ATOM 881 O O . LYS A 1 111 ? 5.830 2.738 11.309 1.00 62.34 111 LYS A O 1
ATOM 886 N N . GLU A 1 112 ? 6.891 4.680 10.841 1.00 78.31 112 GLU A N 1
ATOM 887 C CA . GLU A 1 112 ? 6.065 5.055 9.686 1.00 78.31 112 GLU A CA 1
ATOM 888 C C . GLU A 1 112 ? 5.895 3.829 8.776 1.00 78.31 112 GLU A C 1
ATOM 890 O O . GLU A 1 112 ? 6.863 3.319 8.205 1.00 78.31 112 GLU A O 1
ATOM 895 N N . ARG A 1 113 ? 4.668 3.302 8.696 1.00 89.12 113 ARG A N 1
ATOM 896 C CA . ARG A 1 113 ? 4.397 2.153 7.833 1.00 89.12 113 ARG A CA 1
ATOM 897 C C . ARG A 1 113 ? 4.245 2.669 6.419 1.00 89.12 113 ARG A C 1
ATOM 899 O O . ARG A 1 113 ? 3.515 3.628 6.190 1.00 89.12 113 ARG A O 1
ATOM 906 N N . GLN A 1 114 ? 4.913 2.020 5.478 1.00 93.06 114 GLN A N 1
ATOM 907 C CA . GLN A 1 114 ? 4.875 2.393 4.072 1.00 93.06 114 GLN A CA 1
ATOM 908 C C . GLN A 1 114 ? 4.393 1.210 3.239 1.00 93.06 114 GLN A C 1
ATOM 910 O O . GLN A 1 114 ? 4.931 0.110 3.349 1.00 93.06 114 GLN A O 1
ATOM 915 N N . LEU A 1 115 ? 3.393 1.450 2.396 1.00 94.69 115 LEU A N 1
ATOM 916 C CA . LEU A 1 115 ? 2.981 0.522 1.350 1.00 94.69 115 LEU A CA 1
ATOM 917 C C . LEU A 1 115 ? 3.578 1.005 0.037 1.00 94.69 115 LEU A C 1
ATOM 919 O O . LEU A 1 115 ? 3.273 2.103 -0.421 1.00 94.69 115 LEU A O 1
ATOM 923 N N . GLU A 1 116 ? 4.473 0.214 -0.536 1.00 94.69 116 GLU A N 1
ATOM 924 C CA . GLU A 1 116 ? 5.174 0.571 -1.764 1.00 94.69 116 GLU A CA 1
ATOM 925 C C . GLU A 1 116 ? 4.254 0.423 -2.979 1.00 94.69 116 GLU A C 1
ATOM 927 O O . GLU A 1 116 ? 3.613 -0.603 -3.173 1.00 94.69 116 GLU A O 1
ATOM 932 N N . PHE A 1 117 ? 4.199 1.456 -3.814 1.00 94.56 117 PHE A N 1
ATOM 933 C CA . PHE A 1 117 ? 3.498 1.420 -5.096 1.00 94.56 117 PHE A CA 1
ATOM 934 C C . PHE A 1 117 ? 4.490 1.226 -6.241 1.00 94.56 117 PHE A C 1
ATOM 936 O O . PHE A 1 117 ? 4.199 0.485 -7.178 1.00 94.56 117 PHE A O 1
ATOM 943 N N . TYR A 1 118 ? 5.676 1.830 -6.143 1.00 93.88 118 TYR A N 1
ATOM 944 C CA . TYR A 1 118 ? 6.713 1.756 -7.167 1.00 93.88 118 TYR A CA 1
ATOM 945 C C . TYR A 1 118 ? 8.117 1.873 -6.567 1.00 93.88 118 TYR A C 1
ATOM 947 O O . TYR A 1 118 ? 8.323 2.604 -5.597 1.00 93.88 118 TYR A O 1
ATOM 955 N N . ASN A 1 119 ? 9.077 1.188 -7.191 1.00 92.31 119 ASN A N 1
ATOM 956 C CA . ASN A 1 119 ? 10.500 1.248 -6.877 1.00 92.31 119 ASN A CA 1
ATOM 957 C C . ASN A 1 119 ? 11.313 1.086 -8.172 1.00 92.31 119 ASN A C 1
ATOM 959 O O . ASN A 1 119 ? 11.262 0.029 -8.804 1.00 92.31 119 ASN A O 1
ATOM 963 N N . ALA A 1 120 ? 12.066 2.119 -8.551 1.00 90.62 120 ALA A N 1
ATOM 964 C CA . ALA A 1 120 ? 12.836 2.185 -9.792 1.00 90.62 120 ALA A CA 1
ATOM 965 C C . ALA A 1 120 ? 13.962 1.143 -9.872 1.00 90.62 120 ALA A C 1
ATOM 967 O O . ALA A 1 120 ? 14.373 0.765 -10.968 1.00 90.62 120 ALA A O 1
ATOM 968 N N . GLN A 1 121 ? 14.453 0.656 -8.726 1.00 88.31 121 GLN A N 1
ATOM 969 C CA . GLN A 1 121 ? 15.446 -0.422 -8.686 1.00 88.31 121 GLN A CA 1
ATOM 970 C C . GLN A 1 121 ? 14.824 -1.774 -9.042 1.00 88.31 121 GLN A C 1
ATOM 972 O O . GLN A 1 121 ? 15.479 -2.631 -9.629 1.00 88.31 121 GLN A O 1
ATOM 977 N N . GLU A 1 122 ? 13.550 -1.973 -8.700 1.00 86.50 122 GLU A N 1
ATOM 978 C CA . GLU A 1 122 ? 12.825 -3.196 -9.039 1.00 86.50 122 GLU A CA 1
ATOM 979 C C . GLU A 1 122 ? 12.172 -3.139 -10.418 1.00 86.50 122 GLU A C 1
ATOM 981 O O . GLU A 1 122 ? 11.972 -4.179 -11.053 1.00 86.50 122 GLU A O 1
ATOM 986 N N . TYR A 1 123 ? 11.795 -1.938 -10.850 1.00 85.69 123 TYR A N 1
ATOM 987 C CA . TYR A 1 123 ? 10.954 -1.710 -12.006 1.00 85.69 123 TYR A CA 1
ATOM 988 C C . TYR A 1 123 ? 11.417 -0.470 -12.775 1.00 85.69 123 TYR A C 1
ATOM 990 O O . TYR A 1 123 ? 11.240 0.637 -12.285 1.00 85.69 123 TYR A O 1
ATOM 998 N N . PRO A 1 124 ? 11.931 -0.612 -14.007 1.00 82.31 124 PRO A N 1
ATOM 999 C CA . PRO A 1 124 ? 12.501 0.517 -14.746 1.00 82.31 124 PRO A CA 1
ATOM 1000 C C . PRO A 1 124 ? 11.453 1.491 -15.304 1.00 82.31 124 PRO A C 1
ATOM 1002 O O . PRO A 1 124 ? 11.795 2.600 -15.702 1.00 82.31 124 PRO A O 1
ATOM 1005 N N . SER A 1 125 ? 10.187 1.075 -15.377 1.00 82.69 125 SER A N 1
ATOM 1006 C CA . SER A 1 125 ? 9.094 1.875 -15.924 1.00 82.69 125 SER A CA 1
ATOM 1007 C C . SER A 1 125 ? 8.038 2.177 -14.871 1.00 82.69 125 SER A C 1
ATOM 1009 O O . SER A 1 125 ? 7.546 1.269 -14.191 1.00 82.69 125 SER A O 1
ATOM 1011 N N . LEU A 1 126 ? 7.676 3.456 -14.798 1.00 84.44 126 LEU A N 1
ATOM 1012 C CA . LEU A 1 126 ? 6.513 3.974 -14.096 1.00 84.44 126 LEU A CA 1
ATOM 1013 C C . LEU A 1 126 ? 5.362 4.111 -15.098 1.00 84.44 126 LEU A C 1
ATOM 1015 O O . LEU A 1 126 ? 5.550 4.621 -16.200 1.00 84.44 126 LEU A O 1
ATOM 1019 N N . THR A 1 127 ? 4.188 3.633 -14.723 1.00 83.56 127 THR A N 1
ATOM 1020 C CA . THR A 1 127 ? 2.995 3.579 -15.567 1.00 83.56 127 THR A CA 1
ATOM 1021 C C . THR A 1 127 ? 1.843 4.300 -14.868 1.00 83.56 127 THR A C 1
ATOM 1023 O O . THR A 1 127 ? 1.789 5.526 -14.857 1.00 83.56 127 THR A O 1
ATOM 1026 N N . GLU A 1 128 ? 0.942 3.554 -14.241 1.00 88.62 128 GLU A N 1
ATOM 1027 C CA . GLU A 1 128 ? -0.269 4.033 -13.573 1.00 88.62 128 GLU A CA 1
ATOM 1028 C C . GLU A 1 128 ? -0.090 4.265 -12.061 1.00 88.62 128 GLU A C 1
ATOM 1030 O O . GLU A 1 128 ? -0.994 4.769 -11.393 1.00 88.62 128 GLU A O 1
ATOM 1035 N N . GLU A 1 129 ? 1.081 3.936 -11.503 1.00 91.81 129 GLU A N 1
ATOM 1036 C CA . GLU A 1 129 ? 1.306 3.901 -10.055 1.00 91.81 129 GLU A CA 1
ATOM 1037 C C . GLU A 1 129 ? 1.148 5.272 -9.372 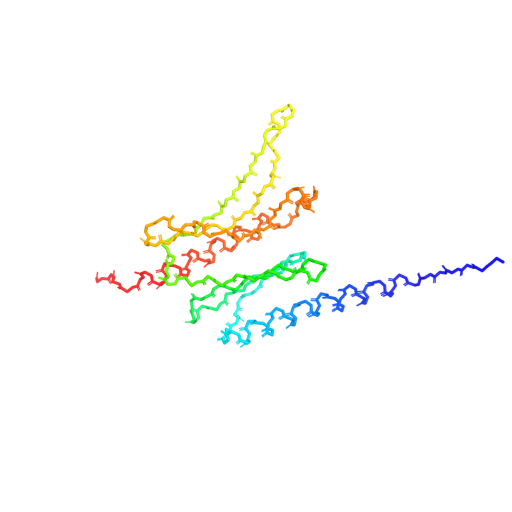1.00 91.81 129 GLU A C 1
ATOM 1039 O O . GLU A 1 129 ? 0.736 5.323 -8.215 1.00 91.81 129 GLU A O 1
ATOM 1044 N N . LEU A 1 130 ? 1.413 6.385 -10.071 1.00 90.75 130 LEU A N 1
ATOM 1045 C CA . LEU A 1 130 ? 1.173 7.740 -9.544 1.00 90.75 130 LEU A CA 1
ATOM 1046 C C . LEU A 1 130 ? -0.316 8.026 -9.330 1.00 90.75 130 LEU A C 1
ATOM 1048 O O . LEU A 1 130 ? -0.702 8.506 -8.265 1.00 90.75 130 LEU A O 1
ATOM 1052 N N . GLY A 1 131 ? -1.145 7.730 -10.334 1.00 93.31 131 GLY A N 1
ATOM 1053 C CA . GLY A 1 131 ? -2.592 7.941 -10.252 1.00 93.31 131 GLY A CA 1
ATOM 1054 C C . GLY A 1 131 ? -3.232 7.020 -9.216 1.00 93.31 131 GLY A C 1
ATOM 1055 O O . GLY A 1 131 ? -4.091 7.443 -8.447 1.00 93.31 131 GLY A O 1
ATOM 1056 N N . LEU A 1 132 ? -2.747 5.778 -9.135 1.00 95.56 132 LEU A N 1
ATOM 1057 C CA . LEU A 1 132 ? -3.126 4.828 -8.093 1.00 95.56 132 LEU A CA 1
ATOM 1058 C C . LEU A 1 132 ? -2.754 5.326 -6.694 1.00 95.56 132 LEU A C 1
ATOM 1060 O O . LEU A 1 132 ? -3.587 5.265 -5.792 1.00 95.56 132 LEU A O 1
ATOM 1064 N N . LEU A 1 133 ? -1.542 5.852 -6.505 1.00 96.12 133 LEU A N 1
ATOM 1065 C CA . LEU A 1 133 ? -1.121 6.387 -5.211 1.00 96.12 133 LEU A CA 1
ATOM 1066 C C . LEU A 1 133 ? -2.008 7.559 -4.767 1.00 96.12 133 LEU A C 1
ATOM 1068 O O . LEU A 1 133 ? -2.435 7.591 -3.614 1.00 96.12 133 LEU A O 1
ATOM 1072 N N . ASP A 1 134 ? -2.310 8.493 -5.672 1.00 95.25 134 ASP A N 1
ATOM 1073 C CA . ASP A 1 134 ? -3.191 9.633 -5.391 1.00 95.25 134 ASP A CA 1
ATOM 1074 C C . ASP A 1 134 ? -4.618 9.178 -5.038 1.00 95.25 134 ASP A C 1
ATOM 1076 O O . ASP A 1 134 ? -5.163 9.585 -4.008 1.00 95.25 134 ASP A O 1
ATOM 1080 N N . LYS A 1 135 ? -5.185 8.248 -5.822 1.00 96.25 135 LYS A N 1
ATOM 1081 C CA . LYS A 1 135 ? -6.492 7.629 -5.545 1.00 96.25 135 LYS A CA 1
ATOM 1082 C C . LYS A 1 135 ? -6.539 7.048 -4.133 1.00 96.25 135 LYS A C 1
ATOM 1084 O O . LYS A 1 135 ? -7.458 7.347 -3.371 1.00 96.25 135 LYS A O 1
ATOM 1089 N N . TRP A 1 136 ? -5.556 6.223 -3.776 1.00 97.06 136 TRP A N 1
ATOM 1090 C CA . TRP A 1 136 ? -5.538 5.541 -2.483 1.00 97.06 136 TRP A CA 1
ATOM 1091 C C . TRP A 1 136 ? -5.244 6.481 -1.318 1.00 97.06 136 TRP A C 1
ATOM 1093 O O . TRP A 1 136 ? -5.825 6.310 -0.247 1.00 97.06 136 TRP A O 1
ATOM 1103 N N . GLN A 1 137 ? -4.423 7.511 -1.520 1.00 96.44 137 GLN A N 1
ATOM 1104 C CA . GLN A 1 137 ? -4.230 8.558 -0.521 1.00 96.44 137 GLN A CA 1
ATOM 1105 C C . GLN A 1 137 ? -5.541 9.285 -0.213 1.00 96.44 137 GLN A C 1
ATOM 1107 O O . GLN A 1 137 ? -5.874 9.442 0.965 1.00 96.44 137 GLN A O 1
ATOM 1112 N N . LYS A 1 138 ? -6.305 9.688 -1.234 1.00 95.50 138 LYS A N 1
ATOM 1113 C CA . LYS A 1 138 ? -7.606 10.353 -1.056 1.00 95.50 138 LYS A CA 1
ATOM 1114 C C . LYS A 1 138 ? -8.610 9.446 -0.357 1.00 95.50 138 LYS A C 1
ATOM 1116 O O . LYS A 1 138 ? -9.128 9.815 0.695 1.00 95.50 138 LYS A O 1
ATOM 1121 N N . LEU A 1 139 ? -8.784 8.233 -0.877 1.00 95.12 139 LEU A N 1
ATOM 1122 C CA . LEU A 1 139 ? -9.705 7.232 -0.344 1.00 95.12 139 LEU A CA 1
ATOM 1123 C C . LEU A 1 139 ? -9.414 6.925 1.130 1.00 95.12 139 LEU A C 1
ATOM 1125 O O . LEU A 1 139 ? -10.323 6.951 1.957 1.00 95.12 139 LEU A O 1
ATOM 1129 N N . VAL A 1 140 ? -8.153 6.679 1.499 1.00 94.69 140 VAL A N 1
ATOM 1130 C CA . VAL A 1 140 ? -7.819 6.416 2.905 1.00 94.69 140 VAL A CA 1
ATOM 1131 C C . VAL A 1 140 ? -8.011 7.665 3.764 1.00 94.69 140 VAL A C 1
ATOM 1133 O O . VAL A 1 140 ? -8.550 7.569 4.864 1.00 94.69 140 VAL A O 1
ATOM 1136 N N . SER A 1 141 ? -7.631 8.845 3.274 1.00 93.56 141 SER A N 1
ATOM 1137 C CA . SER A 1 141 ? -7.814 10.095 4.024 1.00 93.56 141 SER A CA 1
ATOM 1138 C C . SER A 1 141 ? -9.289 10.390 4.312 1.00 93.56 141 SER A C 1
ATOM 1140 O O . SER A 1 141 ? -9.611 10.883 5.391 1.00 93.56 141 SER A O 1
ATOM 1142 N N . GLU A 1 142 ? -10.195 10.063 3.390 1.00 92.69 142 GLU A N 1
ATOM 1143 C CA . GLU A 1 142 ? -11.644 10.150 3.607 1.00 92.69 142 GLU A CA 1
ATOM 1144 C C . GLU A 1 142 ? -12.102 9.207 4.724 1.00 92.69 142 GLU A C 1
ATOM 1146 O O . GLU A 1 142 ? -12.791 9.643 5.646 1.00 92.69 142 GLU A O 1
ATOM 1151 N N . GLN A 1 143 ? -11.636 7.954 4.721 1.00 92.19 143 GLN A N 1
ATOM 1152 C CA . GLN A 1 143 ? -11.951 6.994 5.787 1.00 92.19 143 GLN A CA 1
ATOM 1153 C C . GLN A 1 143 ? -11.459 7.460 7.168 1.00 92.19 143 GLN A C 1
ATOM 1155 O O . GLN A 1 143 ? -12.149 7.268 8.172 1.00 92.19 143 GLN A O 1
ATOM 1160 N N . LEU A 1 144 ? -10.296 8.118 7.235 1.00 90.75 144 LEU A N 1
ATOM 1161 C CA . LEU A 1 144 ? -9.760 8.677 8.483 1.00 90.75 144 LEU A CA 1
ATOM 1162 C C . LEU A 1 144 ? -10.594 9.860 9.003 1.00 90.75 144 LEU A C 1
ATOM 1164 O O . LEU A 1 144 ? -10.769 10.005 10.216 1.00 90.75 144 LEU A O 1
ATOM 1168 N N . LYS A 1 145 ? -11.166 10.680 8.112 1.00 88.38 145 LYS A N 1
ATOM 1169 C CA . LYS A 1 145 ? -12.080 11.772 8.495 1.00 88.38 145 LYS A CA 1
ATOM 1170 C C . LYS A 1 145 ? -13.389 11.226 9.059 1.00 88.38 145 LYS A C 1
ATOM 1172 O O . LYS A 1 145 ? -13.832 11.664 10.115 1.00 88.38 145 LYS A O 1
ATOM 1177 N N . THR A 1 146 ? -13.972 10.214 8.418 1.00 78.94 146 THR A N 1
ATOM 1178 C CA . THR A 1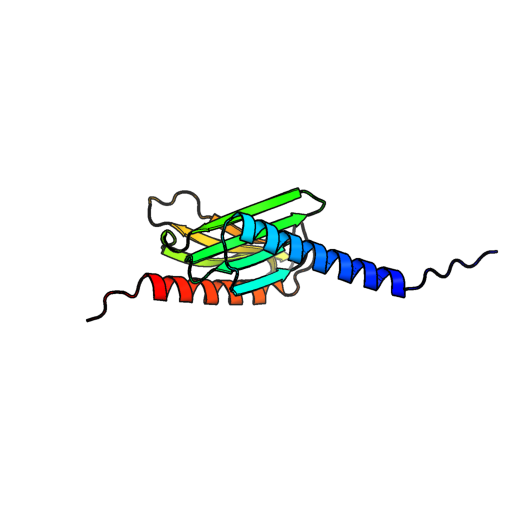 146 ? -15.183 9.553 8.931 1.00 78.94 146 THR A CA 1
ATOM 1179 C C . THR A 1 146 ? -14.924 8.850 10.268 1.00 78.94 146 THR A C 1
ATOM 1181 O O . THR A 1 146 ? -15.807 8.786 11.117 1.00 78.94 146 THR A O 1
ATOM 1184 N N . ALA A 1 147 ? -13.704 8.355 10.506 1.00 68.25 147 ALA A N 1
ATOM 1185 C CA . ALA A 1 147 ? -13.332 7.746 11.781 1.00 68.25 147 ALA A CA 1
ATOM 1186 C C . ALA A 1 147 ? -13.105 8.758 12.919 1.00 68.25 147 ALA A C 1
ATOM 1188 O O . ALA A 1 147 ? -13.360 8.415 14.071 1.00 68.25 147 ALA A O 1
ATOM 1189 N N . SER A 1 148 ? -12.658 9.978 12.606 1.00 61.03 148 SER A N 1
ATOM 1190 C CA . SER A 1 148 ? -12.465 11.074 13.571 1.00 61.03 148 SER A CA 1
ATOM 1191 C C . SER A 1 148 ? -13.724 11.934 13.785 1.00 61.03 148 SER A C 1
ATOM 1193 O O . SER A 1 148 ? -13.779 12.724 14.725 1.00 61.03 148 SER A O 1
ATOM 1195 N N . GLY A 1 149 ? -14.764 11.736 12.968 1.00 49.91 149 GLY A N 1
ATOM 1196 C CA . GLY A 1 149 ? -16.039 12.453 13.003 1.00 49.91 149 GLY A CA 1
ATOM 1197 C C . GLY A 1 149 ? -17.161 11.770 13.795 1.00 49.91 149 GLY A C 1
ATOM 1198 O O . GLY A 1 149 ? -18.205 11.464 13.233 1.00 49.91 149 GLY A O 1
ATOM 1199 N N . VAL A 1 150 ? -16.986 11.603 15.110 1.00 44.03 150 VAL A N 1
ATOM 1200 C CA . VAL A 1 150 ? -18.085 11.716 16.095 1.00 44.03 150 VAL A CA 1
ATOM 1201 C C . VAL A 1 150 ? -17.622 12.728 17.134 1.00 44.03 150 VAL A C 1
ATOM 1203 O O . VAL A 1 150 ? -17.015 12.372 18.140 1.00 44.03 150 VAL A O 1
ATOM 1206 N N . LYS A 1 151 ? -17.832 14.004 16.805 1.00 42.47 151 LYS A N 1
ATOM 1207 C CA . LYS A 1 151 ? -18.038 15.165 17.689 1.00 42.47 151 LYS A CA 1
ATOM 1208 C C . LYS A 1 151 ? -17.944 16.419 16.821 1.00 42.47 151 LYS A C 1
ATOM 1210 O O . LYS A 1 151 ? -16.887 17.017 16.661 1.00 42.47 151 LYS A O 1
ATOM 1215 N N . SER A 1 152 ? -19.062 16.831 16.252 1.00 36.88 152 SER A N 1
ATOM 1216 C CA . SER A 1 152 ? -19.319 18.252 16.039 1.00 36.88 152 SER A CA 1
ATOM 1217 C C . SER A 1 152 ? -20.787 18.453 16.363 1.00 36.88 152 SER A C 1
ATOM 1219 O O . SER A 1 152 ? -21.659 17.826 15.767 1.00 36.88 152 SER A O 1
ATOM 1221 N N . LYS A 1 153 ? -20.968 19.167 17.466 1.00 34.41 153 LYS A N 1
ATOM 1222 C CA . LYS A 1 153 ? -22.219 19.588 18.072 1.00 34.41 153 LYS A CA 1
ATOM 1223 C C . LYS A 1 153 ? -22.621 20.908 17.429 1.00 34.41 153 LYS A C 1
ATOM 1225 O O . LYS A 1 153 ? -21.681 21.644 17.053 1.00 34.41 153 LYS A O 1
#

Foldseek 3Di:
DDDPPPPPVVVVVVVVVVVVVLVVVQVVVCVVVVADFPDKDD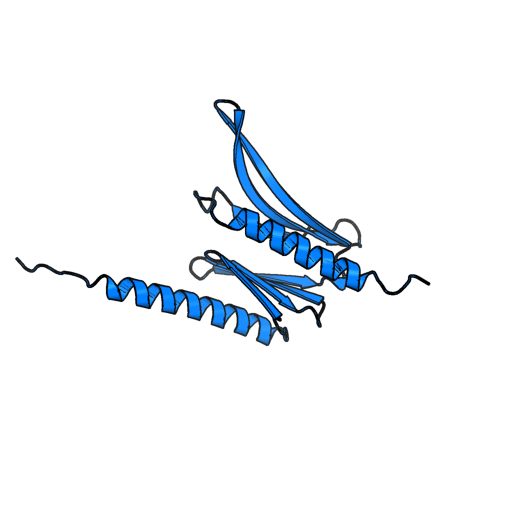DDQKIWTDRLVQQKIWIWGQDPNDIDIDIDRLLFFPAKDWDWDWDQDPPRDTDTAWIWIWTAGDPDRPDTDTDTQDGCVVPVDDDCSVVVSVVVRVVSRVSNVVSVPPDDD

pLDDT: mean 83.88, std 15.33, range [34.41, 97.38]

Radius of gyration: 18.96 Å; chains: 1; bounding box: 44×47×62 Å